Protein AF-A0AB74LXG6-F1 (afdb_monomer)

pLDDT: mean 71.19, std 8.94, range [47.12, 84.69]

Secondary structure (DSSP, 8-state):
----------TTTTHHHHHHHHHHHHHHHHHHHHHHHHHS-GGGTTS-------GGGGPPPPP---TTSS------TT-SS--TTPPPPPP--

Radius of gyration: 26.01 Å; Cα contacts (8 Å, |Δi|>4): 15; chains: 1; bounding box: 50×33×71 Å

Sequence (93 aa):
MHIVDRRLNPGGKSLANRQRFLRRVKDVAQRAVRESAREKDIKDLGKDGRVTVPADGVREPRFSRQPGTGLQDHILPGNKTYVEGDRIERPQG

Foldseek 3Di:
DDDDDPDDDDPCPCVVVVVVQCVQVVVQQVVQVVVVVVPDDPVCVPDDDDRDRDCPSRDDDDDDDDPPDDDDDDDDPPDPDDDPPDDDDDPDD

Mean predicted aligned error: 15.77 Å

Structure (mmCIF, N/CA/C/O backbone):
data_AF-A0AB74LXG6-F1
#
_entry.id   AF-A0AB74LXG6-F1
#
loop_
_atom_site.group_PDB
_atom_site.id
_atom_site.type_symbol
_atom_site.label_atom_id
_atom_site.label_alt_id
_atom_site.label_comp_id
_atom_site.label_asym_id
_atom_site.label_entity_id
_atom_site.label_seq_id
_atom_site.pdbx_PDB_ins_code
_atom_site.Cartn_x
_atom_site.Cartn_y
_atom_site.Cartn_z
_atom_site.occupancy
_atom_site.B_iso_or_equiv
_atom_site.auth_seq_id
_atom_site.auth_comp_id
_atom_site.auth_asym_id
_atom_site.auth_atom_id
_atom_site.pdbx_PDB_model_num
ATOM 1 N N . MET A 1 1 ? -5.548 1.863 -28.300 1.00 47.12 1 MET A N 1
ATOM 2 C CA . MET A 1 1 ? -5.745 0.407 -28.123 1.00 47.12 1 MET A CA 1
ATOM 3 C C . MET A 1 1 ? -6.470 0.201 -26.799 1.00 47.12 1 MET A C 1
ATOM 5 O O . MET A 1 1 ? -5.873 0.428 -25.757 1.00 47.12 1 MET A O 1
ATOM 9 N N . HIS A 1 2 ? -7.768 -0.109 -26.827 1.00 48.75 2 HIS A N 1
ATOM 10 C CA . HIS A 1 2 ? -8.574 -0.302 -25.615 1.00 48.75 2 HIS A CA 1
ATOM 11 C C . HIS A 1 2 ? -8.822 -1.794 -25.421 1.00 48.75 2 HIS A C 1
ATOM 13 O O . HIS A 1 2 ? -9.537 -2.415 -26.203 1.00 48.75 2 HIS A O 1
ATOM 19 N N . ILE A 1 3 ? -8.197 -2.380 -24.402 1.00 55.72 3 ILE A N 1
ATOM 20 C CA . ILE A 1 3 ? -8.433 -3.776 -24.038 1.00 55.72 3 ILE A CA 1
ATOM 21 C C . ILE A 1 3 ? -9.657 -3.798 -23.122 1.00 55.72 3 ILE A C 1
AT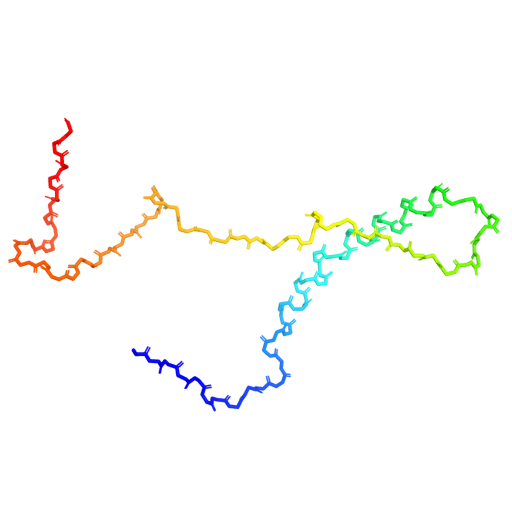OM 23 O O . ILE A 1 3 ? -9.591 -3.356 -21.978 1.00 55.72 3 ILE A O 1
ATOM 27 N N . VAL A 1 4 ? -10.784 -4.286 -23.642 1.00 58.66 4 VAL A N 1
ATOM 28 C CA . VAL A 1 4 ? -12.024 -4.479 -22.880 1.00 58.66 4 VAL A CA 1
ATOM 29 C C . VAL A 1 4 ? -12.138 -5.958 -22.521 1.00 58.66 4 VAL A C 1
ATOM 31 O O . VAL A 1 4 ? -12.406 -6.798 -23.382 1.00 58.66 4 VAL A O 1
ATOM 34 N N . ASP A 1 5 ? -11.912 -6.281 -21.248 1.00 68.44 5 ASP A N 1
ATOM 35 C CA . ASP A 1 5 ? -12.059 -7.640 -20.723 1.00 68.44 5 ASP A CA 1
ATOM 36 C C . ASP A 1 5 ? -13.548 -7.973 -20.519 1.00 68.44 5 ASP A C 1
ATOM 38 O O . ASP A 1 5 ? -14.201 -7.425 -19.633 1.00 68.44 5 ASP A O 1
ATOM 42 N N . ARG A 1 6 ? -14.083 -8.864 -21.364 1.00 77.25 6 ARG A N 1
ATOM 43 C CA . ARG A 1 6 ? -15.490 -9.313 -21.364 1.00 77.25 6 ARG A CA 1
ATOM 44 C C . ARG A 1 6 ? -15.714 -10.641 -20.629 1.00 77.25 6 ARG A C 1
ATOM 46 O O . ARG A 1 6 ? -16.791 -11.222 -20.735 1.00 77.25 6 ARG A O 1
ATOM 53 N N . ARG A 1 7 ? -14.704 -11.172 -19.930 1.00 75.06 7 ARG A N 1
ATOM 54 C CA . ARG A 1 7 ? -14.817 -12.468 -19.239 1.00 75.06 7 ARG A CA 1
ATOM 55 C C . ARG A 1 7 ? -15.838 -12.390 -18.097 1.00 7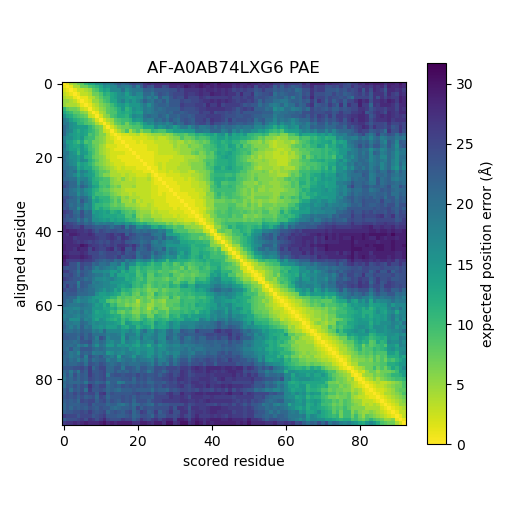5.06 7 ARG A C 1
ATOM 57 O O . ARG A 1 7 ? -15.863 -11.413 -17.350 1.00 75.06 7 ARG A O 1
ATOM 64 N N . LEU A 1 8 ? -16.646 -13.443 -17.935 1.00 63.72 8 LEU A N 1
ATOM 65 C CA . LEU A 1 8 ? -17.566 -13.596 -16.805 1.00 63.72 8 LEU A CA 1
ATOM 66 C C . LEU A 1 8 ? -16.724 -13.680 -15.524 1.00 63.72 8 LEU A C 1
ATOM 68 O O . LEU A 1 8 ? -16.035 -14.670 -15.287 1.00 63.72 8 LEU A O 1
ATOM 72 N N . ASN A 1 9 ? -16.697 -12.611 -14.732 1.00 60.12 9 ASN A N 1
ATOM 73 C CA . ASN A 1 9 ? -15.927 -12.593 -13.496 1.00 60.12 9 ASN A CA 1
ATOM 74 C C . ASN A 1 9 ? -16.579 -13.559 -12.500 1.00 60.12 9 ASN A C 1
ATOM 76 O O . ASN A 1 9 ? -17.681 -13.253 -12.045 1.00 60.12 9 ASN A O 1
ATOM 80 N N . PRO A 1 10 ? -15.934 -14.674 -12.101 1.00 61.69 10 PRO A N 1
ATOM 81 C CA . PRO A 1 10 ? -16.457 -15.465 -10.998 1.00 61.69 10 PRO A CA 1
ATOM 82 C C . PRO A 1 10 ? -16.520 -14.555 -9.764 1.00 61.69 10 PRO A C 1
ATOM 84 O O . PRO A 1 10 ? -15.577 -13.798 -9.491 1.00 61.69 10 PRO A O 1
ATOM 87 N N . GLY A 1 11 ? -17.660 -14.559 -9.069 1.00 60.38 11 GLY A N 1
ATOM 88 C CA . GLY A 1 11 ? -17.937 -13.706 -7.913 1.00 60.38 11 GLY A CA 1
ATOM 89 C C . GLY A 1 11 ? -16.952 -13.984 -6.780 1.00 60.38 11 GLY A C 1
ATOM 90 O O . GLY A 1 11 ? -17.192 -14.821 -5.924 1.00 60.38 11 GLY A O 1
ATOM 91 N N . GLY A 1 12 ? -15.792 -13.332 -6.815 1.00 63.06 12 GLY A N 1
ATOM 92 C CA . GLY A 1 12 ? -14.677 -13.689 -5.934 1.00 63.06 12 GLY A CA 1
ATOM 93 C C . GLY A 1 12 ? -13.330 -13.058 -6.277 1.00 63.06 12 GLY A C 1
ATOM 94 O O . GLY A 1 12 ? -12.372 -13.257 -5.535 1.00 63.06 12 GLY A O 1
ATOM 95 N N . LYS A 1 13 ? -13.236 -12.241 -7.338 1.00 62.09 13 LYS A N 1
ATOM 96 C CA . LYS A 1 13 ? -11.977 -11.622 -7.802 1.00 62.09 13 LYS A CA 1
ATOM 97 C C . LYS A 1 13 ? -11.188 -10.827 -6.750 1.00 62.09 13 LYS A C 1
ATOM 99 O O . LYS A 1 13 ? -10.012 -10.558 -6.962 1.00 62.09 13 LYS A O 1
ATOM 104 N N . SER A 1 14 ? -11.796 -10.463 -5.619 1.00 68.50 14 SER A N 1
ATOM 105 C CA . SER A 1 14 ? -11.117 -9.765 -4.519 1.00 68.50 14 SER A CA 1
ATOM 106 C C . SER A 1 14 ? -11.035 -10.553 -3.211 1.00 68.50 14 SER A C 1
ATOM 108 O O . SER A 1 14 ? -10.631 -9.973 -2.210 1.00 68.50 14 SER A O 1
ATOM 110 N N . LEU A 1 15 ? -11.364 -11.850 -3.170 1.00 77.50 15 LEU A N 1
ATOM 111 C CA . LEU A 1 15 ? -11.385 -12.619 -1.916 1.00 77.50 15 LEU A CA 1
ATOM 112 C C . LEU A 1 15 ? -10.022 -12.619 -1.204 1.00 77.50 15 LEU A C 1
ATOM 114 O O . LEU A 1 15 ? -9.947 -12.294 -0.020 1.00 77.50 15 LEU A O 1
ATOM 118 N N . ALA A 1 16 ? -8.934 -12.859 -1.938 1.00 79.06 16 ALA A N 1
ATOM 119 C CA . ALA A 1 16 ? -7.581 -12.791 -1.389 1.00 79.06 16 A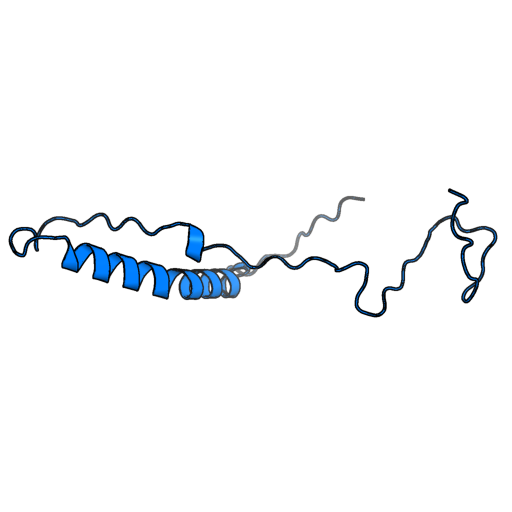LA A CA 1
ATOM 120 C C . ALA A 1 16 ? -7.215 -11.375 -0.896 1.00 79.06 16 ALA A C 1
ATOM 122 O O . ALA A 1 16 ? -6.628 -11.221 0.173 1.00 79.06 16 ALA A O 1
ATOM 123 N N . ASN A 1 17 ? -7.606 -10.324 -1.627 1.00 78.31 17 ASN A N 1
ATOM 124 C CA . ASN A 1 17 ? -7.356 -8.937 -1.215 1.00 78.31 17 ASN A CA 1
ATOM 125 C C . ASN A 1 17 ? -8.180 -8.540 0.016 1.00 78.31 17 ASN A C 1
ATOM 127 O O . ASN A 1 17 ? -7.648 -7.892 0.915 1.00 78.31 17 ASN A O 1
ATOM 131 N N . ARG A 1 18 ? -9.440 -8.983 0.110 1.00 79.88 18 ARG A N 1
ATOM 132 C CA . ARG A 1 18 ? -10.289 -8.803 1.297 1.00 79.88 18 ARG A CA 1
ATOM 133 C C . ARG A 1 18 ? -9.682 -9.502 2.511 1.00 79.88 18 ARG A C 1
ATOM 135 O O . ARG A 1 18 ? -9.593 -8.897 3.570 1.00 79.88 18 ARG A O 1
ATOM 142 N N . GLN A 1 19 ? -9.187 -10.730 2.359 1.00 84.50 19 GLN A N 1
ATOM 143 C CA . GLN A 1 19 ? -8.480 -11.437 3.432 1.00 84.50 19 GLN A CA 1
ATOM 144 C C . GLN A 1 19 ? -7.201 -10.709 3.866 1.00 84.50 19 GLN A C 1
ATOM 146 O O . GLN A 1 19 ? -6.958 -10.571 5.062 1.00 84.50 19 GLN A O 1
ATOM 151 N N . ARG A 1 20 ? -6.392 -10.209 2.919 1.00 83.38 20 ARG A N 1
ATOM 152 C CA . ARG A 1 20 ? -5.196 -9.403 3.230 1.00 83.38 20 ARG A CA 1
ATOM 153 C C . ARG A 1 20 ? -5.560 -8.118 3.971 1.00 83.38 20 ARG A C 1
ATOM 155 O O . ARG A 1 20 ? -4.895 -7.789 4.946 1.00 83.38 20 ARG A O 1
ATOM 162 N N . PHE A 1 21 ? -6.621 -7.430 3.552 1.00 82.31 21 PHE A N 1
ATOM 163 C CA . PHE A 1 21 ? -7.143 -6.257 4.250 1.00 82.31 21 PHE A CA 1
ATOM 164 C C . PHE A 1 21 ? -7.558 -6.597 5.685 1.00 82.31 21 PHE A C 1
ATOM 166 O O . PHE A 1 21 ? -7.081 -5.959 6.618 1.00 82.31 21 PHE A O 1
ATOM 173 N N . LEU A 1 22 ? -8.361 -7.648 5.876 1.00 83.88 22 LEU A N 1
ATOM 174 C CA . LEU A 1 22 ? -8.783 -8.089 7.207 1.00 83.88 22 LEU A CA 1
ATOM 175 C C . LEU A 1 22 ? -7.590 -8.452 8.099 1.00 83.88 22 LEU A C 1
ATOM 177 O O . LEU A 1 22 ? -7.586 -8.089 9.269 1.00 83.88 22 LEU A O 1
ATOM 181 N N . ARG A 1 23 ? -6.553 -9.106 7.556 1.00 84.69 23 ARG A N 1
ATOM 182 C CA . ARG A 1 23 ? -5.310 -9.391 8.295 1.00 84.69 23 ARG A CA 1
ATOM 183 C C . ARG A 1 23 ? -4.589 -8.114 8.730 1.00 84.69 23 ARG A C 1
ATOM 185 O O . ARG A 1 23 ? -4.202 -8.037 9.886 1.00 84.69 23 ARG A O 1
ATOM 192 N N . ARG A 1 24 ? -4.455 -7.112 7.847 1.00 82.31 24 ARG A N 1
ATOM 193 C CA . ARG A 1 24 ? -3.835 -5.815 8.192 1.00 82.31 24 ARG A CA 1
ATOM 194 C C . ARG A 1 24 ? -4.617 -5.074 9.276 1.00 82.31 24 ARG A C 1
ATOM 196 O O . ARG A 1 24 ? -4.029 -4.507 10.183 1.00 82.31 24 ARG A O 1
ATOM 203 N N . VAL A 1 25 ? -5.945 -5.087 9.183 1.00 81.94 25 VAL A N 1
ATOM 204 C CA . VAL A 1 25 ? -6.817 -4.329 10.092 1.00 81.94 25 VAL A CA 1
ATOM 205 C C . VAL A 1 25 ? -6.999 -5.022 11.442 1.00 81.94 25 VAL A C 1
ATOM 207 O O . VAL A 1 25 ? -7.213 -4.333 12.434 1.00 81.94 25 VAL A O 1
ATOM 210 N N . LYS A 1 26 ? -6.902 -6.358 11.509 1.00 82.94 26 LYS A N 1
ATOM 211 C CA . LYS A 1 26 ? -7.159 -7.135 12.733 1.00 82.94 26 LYS A CA 1
ATOM 212 C C . LYS A 1 26 ? -6.353 -6.626 13.927 1.00 82.94 26 LYS A C 1
ATOM 214 O O . LYS A 1 26 ? -6.938 -6.372 14.976 1.00 82.94 26 LYS A O 1
ATOM 219 N N . ASP A 1 27 ? -5.048 -6.443 13.760 1.00 79.56 27 ASP A N 1
ATOM 220 C CA . ASP A 1 27 ? -4.167 -6.049 14.864 1.00 79.56 27 ASP A CA 1
ATOM 221 C C . ASP A 1 27 ? -4.429 -4.600 15.301 1.00 79.56 27 ASP A C 1
ATOM 223 O O . ASP A 1 27 ? -4.471 -4.298 16.495 1.00 79.56 27 ASP A O 1
ATOM 227 N N . VAL A 1 28 ? -4.704 -3.712 14.339 1.00 78.00 28 VAL A N 1
ATOM 228 C CA . VAL A 1 28 ? -5.040 -2.303 14.600 1.00 78.00 28 VAL A CA 1
ATOM 229 C C . VAL A 1 28 ? -6.378 -2.192 15.335 1.00 78.00 28 VAL A C 1
ATOM 231 O O . VAL A 1 28 ? -6.490 -1.456 16.313 1.00 78.00 28 VAL A O 1
ATOM 234 N N . ALA A 1 29 ? -7.382 -2.966 14.918 1.00 78.00 29 ALA A N 1
ATOM 235 C CA . ALA A 1 29 ? -8.683 -3.019 15.572 1.00 78.00 29 ALA A CA 1
ATOM 236 C C . ALA A 1 29 ? -8.581 -3.592 16.994 1.00 78.00 29 ALA A C 1
ATOM 238 O O . ALA A 1 29 ? -9.150 -3.027 17.924 1.00 78.00 29 ALA A O 1
ATOM 239 N N . GLN A 1 30 ? -7.814 -4.671 17.195 1.00 81.19 30 GLN A N 1
ATOM 240 C CA . GLN A 1 30 ? -7.586 -5.245 18.526 1.00 81.19 30 GLN A CA 1
ATOM 241 C C . GLN A 1 30 ? -6.896 -4.260 19.473 1.00 81.19 30 GLN A C 1
ATOM 243 O O . GLN A 1 30 ? -7.273 -4.165 20.643 1.00 81.19 30 GLN A O 1
ATOM 248 N N . ARG A 1 31 ? -5.902 -3.516 18.981 1.00 80.50 31 ARG A N 1
ATOM 249 C CA . ARG A 1 31 ? -5.232 -2.471 19.756 1.00 80.50 31 ARG A CA 1
ATOM 250 C C . ARG A 1 31 ? -6.189 -1.336 20.119 1.00 80.50 31 ARG A C 1
ATOM 252 O O . ARG A 1 31 ? -6.269 -0.993 21.293 1.00 80.50 31 ARG A O 1
ATOM 259 N N . ALA A 1 32 ? -6.959 -0.833 19.154 1.00 77.12 32 ALA A N 1
ATOM 260 C CA . ALA A 1 32 ? -7.926 0.243 19.379 1.00 77.12 32 ALA A CA 1
ATOM 261 C C . ALA A 1 32 ? -9.012 -0.149 20.400 1.00 77.12 32 ALA A C 1
ATOM 263 O O . ALA A 1 32 ? -9.384 0.655 21.251 1.00 77.12 32 ALA A O 1
ATOM 264 N N . VAL A 1 33 ? -9.480 -1.404 20.376 1.00 77.06 33 VAL A N 1
ATOM 265 C CA . VAL A 1 33 ? -10.409 -1.932 21.392 1.00 77.06 33 VAL A CA 1
ATOM 266 C C . VAL A 1 33 ? -9.753 -1.970 22.775 1.00 77.06 33 VAL A C 1
ATOM 268 O O . VAL A 1 33 ? -10.375 -1.559 23.750 1.00 77.06 33 VAL A O 1
ATOM 271 N N . ARG A 1 34 ? -8.500 -2.433 22.881 1.00 77.69 34 ARG A N 1
ATO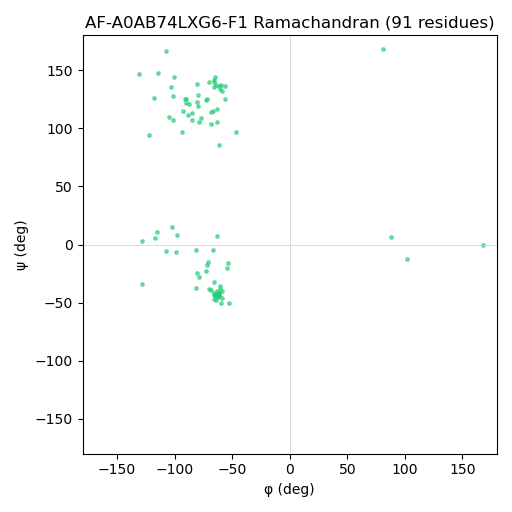M 272 C CA . ARG A 1 34 ? -7.772 -2.492 24.162 1.00 77.69 34 ARG A CA 1
ATOM 273 C C . ARG A 1 34 ? -7.491 -1.110 24.748 1.00 77.69 34 ARG A C 1
ATOM 275 O O . ARG A 1 34 ? -7.618 -0.945 25.955 1.00 77.69 34 ARG A O 1
ATOM 282 N N . GLU A 1 35 ? -7.100 -0.145 23.921 1.00 76.12 35 GLU A N 1
ATOM 283 C CA . GLU A 1 35 ? -6.877 1.245 24.343 1.00 76.12 35 GLU A CA 1
ATOM 284 C C . GLU A 1 35 ? -8.201 1.889 24.781 1.00 76.12 35 GLU A C 1
ATOM 286 O O . GLU A 1 35 ? -8.290 2.393 25.898 1.00 76.12 35 GLU A O 1
ATOM 291 N N . SER A 1 36 ? -9.272 1.731 23.994 1.00 72.44 36 SER A N 1
ATOM 292 C CA . SER A 1 36 ? -10.601 2.230 24.369 1.00 72.44 36 SER A CA 1
ATOM 293 C C . SER A 1 36 ? -11.133 1.603 25.664 1.00 72.44 36 SER A C 1
ATOM 295 O O . SER A 1 36 ? -11.785 2.289 26.444 1.00 72.44 36 SER A O 1
ATOM 297 N N . ALA A 1 37 ? -10.846 0.326 25.929 1.00 71.31 37 ALA A N 1
ATOM 298 C CA . ALA A 1 37 ? -11.253 -0.338 27.168 1.00 71.31 37 ALA A CA 1
ATOM 299 C C . ALA A 1 37 ? -10.450 0.117 28.402 1.00 71.31 37 ALA A C 1
ATOM 301 O O . ALA A 1 37 ? -10.929 -0.044 29.517 1.00 71.31 37 ALA A O 1
ATOM 302 N N . ARG A 1 38 ? -9.236 0.658 28.218 1.00 71.75 38 ARG A N 1
ATOM 303 C CA . ARG A 1 38 ? -8.421 1.229 29.307 1.00 71.75 38 ARG A CA 1
ATOM 304 C C . ARG A 1 38 ? -8.841 2.649 29.664 1.00 71.75 38 ARG A C 1
ATOM 306 O O . ARG A 1 38 ? -8.782 3.014 30.829 1.00 71.75 38 ARG A O 1
ATOM 313 N N . GLU A 1 39 ? -9.209 3.444 28.663 1.00 68.62 39 GLU A N 1
ATOM 314 C CA . GLU A 1 39 ? -9.623 4.839 28.855 1.00 68.62 39 GLU A CA 1
ATOM 315 C C . GLU A 1 39 ? -11.079 4.966 29.320 1.00 68.62 39 GLU A C 1
ATOM 317 O O . GLU A 1 39 ? -11.441 5.964 29.939 1.00 68.62 39 GLU A O 1
ATOM 322 N N . LYS A 1 40 ? -11.925 3.967 29.036 1.00 62.19 40 LYS A N 1
ATOM 323 C CA . LYS A 1 40 ? -13.316 3.959 29.495 1.00 62.19 40 LYS A CA 1
ATOM 324 C C . LYS A 1 40 ? -13.421 3.520 30.948 1.00 62.19 40 LYS A C 1
ATOM 326 O O . LYS A 1 40 ? -12.954 2.453 31.334 1.00 62.19 40 LYS A O 1
ATOM 331 N N . ASP A 1 41 ? -14.116 4.340 31.723 1.00 57.00 41 ASP A N 1
ATOM 332 C CA . ASP A 1 41 ? -14.489 4.052 33.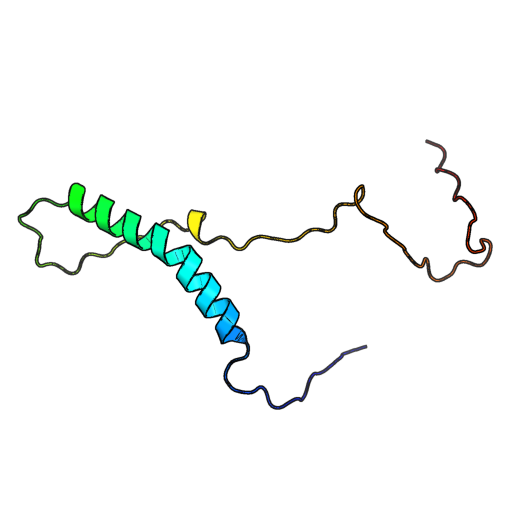099 1.00 57.00 41 ASP A CA 1
ATOM 333 C C . ASP A 1 41 ? -15.475 2.865 33.139 1.00 57.00 41 ASP A C 1
ATOM 335 O O . ASP A 1 41 ? -16.363 2.749 32.287 1.00 57.00 41 ASP A O 1
ATOM 339 N N . ILE A 1 42 ? -15.353 1.980 34.137 1.00 59.31 42 ILE A N 1
ATOM 340 C CA . ILE A 1 42 ? -16.132 0.721 34.269 1.00 59.31 42 ILE A CA 1
ATOM 341 C C . ILE A 1 42 ? -17.658 0.966 34.226 1.00 59.31 42 ILE A C 1
ATOM 343 O O . ILE A 1 42 ? -18.443 0.075 33.909 1.00 59.31 42 ILE A O 1
ATOM 347 N N . LYS A 1 43 ? -18.095 2.198 34.495 1.00 59.59 43 LYS A N 1
ATOM 348 C CA . LYS A 1 43 ? -19.501 2.616 34.504 1.00 59.59 43 LYS A CA 1
ATOM 349 C C . LYS A 1 43 ? -20.153 2.697 33.113 1.00 59.59 43 LYS A C 1
ATOM 351 O O . LYS A 1 43 ? -21.376 2.664 33.044 1.00 59.59 43 LYS A O 1
ATOM 356 N N . ASP A 1 44 ? -19.380 2.751 32.024 1.00 58.12 44 ASP A N 1
ATOM 357 C CA . ASP A 1 44 ? -19.893 2.893 30.644 1.00 58.12 44 ASP A CA 1
ATOM 358 C C . ASP A 1 44 ? -19.897 1.581 29.826 1.00 58.12 44 ASP A C 1
ATOM 360 O O . ASP A 1 44 ? -20.083 1.592 28.606 1.00 58.12 44 ASP A O 1
ATOM 364 N N . LEU A 1 45 ? -19.756 0.425 30.486 1.00 57.94 45 LEU A N 1
ATOM 365 C CA . LEU A 1 45 ? -19.667 -0.921 29.885 1.00 57.94 45 LEU A CA 1
ATOM 366 C C . LEU A 1 45 ? -20.913 -1.413 29.102 1.00 57.94 45 LEU A C 1
ATOM 368 O O . LEU A 1 45 ? -20.938 -2.562 28.669 1.00 57.94 45 LEU A O 1
ATOM 372 N N . GLY A 1 46 ? -21.927 -0.571 28.880 1.00 55.53 46 GLY A N 1
ATOM 373 C CA . GLY A 1 46 ? -23.181 -0.928 28.199 1.00 55.53 46 GLY A CA 1
ATOM 374 C C . GLY A 1 46 ? -23.608 -0.013 27.046 1.00 55.53 46 GLY A C 1
ATOM 375 O O . GLY A 1 46 ? -24.681 -0.225 26.490 1.00 55.53 46 GLY A O 1
ATOM 376 N N . LYS A 1 47 ? -22.818 1.009 26.682 1.00 55.56 47 LYS A N 1
ATOM 377 C CA . LYS A 1 47 ? -23.140 1.912 25.560 1.00 55.56 47 LYS A CA 1
ATOM 378 C C . LYS A 1 47 ? -22.313 1.572 24.325 1.00 55.56 47 LYS A C 1
ATOM 380 O O . LYS A 1 47 ? -21.102 1.379 24.435 1.00 55.56 47 LYS A O 1
ATOM 385 N N . ASP A 1 48 ? -22.969 1.553 23.161 1.00 56.12 48 ASP A N 1
ATOM 386 C CA . ASP A 1 48 ? -22.383 1.298 21.840 1.00 56.12 48 ASP A CA 1
ATOM 387 C C . ASP A 1 48 ? -21.101 2.113 21.621 1.00 56.12 48 ASP A C 1
ATOM 389 O O . ASP A 1 48 ? -21.098 3.299 21.281 1.00 56.12 48 ASP A O 1
ATOM 393 N N . GLY A 1 49 ? -19.969 1.462 21.873 1.00 57.12 49 GLY A N 1
ATOM 394 C C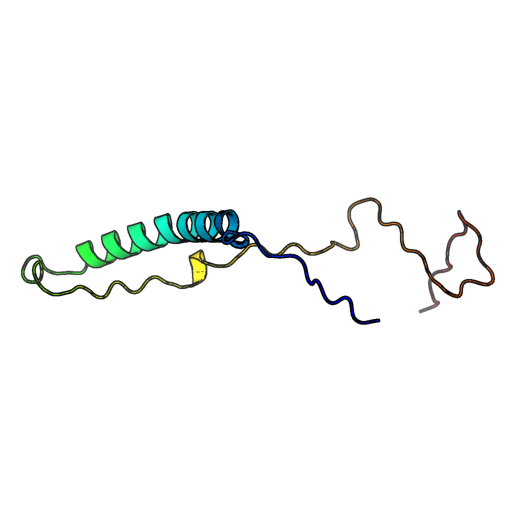A . GLY A 1 49 ? -18.665 2.087 21.821 1.00 57.12 49 GLY A CA 1
ATOM 395 C C . GLY A 1 49 ? -18.203 2.221 20.383 1.00 57.12 49 GLY A C 1
ATOM 396 O O . GLY A 1 49 ? -17.752 1.248 19.785 1.00 57.12 49 GLY A O 1
ATOM 397 N N . ARG A 1 50 ? -18.242 3.437 19.837 1.00 58.69 50 ARG A N 1
ATOM 398 C CA . ARG A 1 50 ? -17.596 3.731 18.557 1.00 58.69 50 ARG A CA 1
ATOM 399 C C . ARG A 1 50 ? -16.076 3.644 18.734 1.00 58.69 50 ARG A C 1
ATOM 401 O O . ARG A 1 50 ? -15.470 4.528 19.329 1.00 58.69 50 ARG A O 1
ATOM 408 N N . VAL A 1 51 ? -15.471 2.560 18.252 1.00 62.81 51 VAL A N 1
ATOM 409 C CA . VAL A 1 51 ? -14.012 2.384 18.236 1.00 62.81 51 VAL A CA 1
ATOM 410 C C . VAL A 1 51 ? -13.473 2.985 16.942 1.00 62.81 51 VAL A C 1
ATOM 412 O O . VAL A 1 51 ? -13.738 2.479 15.851 1.00 62.81 51 VAL A O 1
ATOM 415 N N . THR A 1 52 ? -12.730 4.082 17.055 1.00 64.31 52 THR A N 1
ATOM 416 C CA . THR A 1 52 ? -12.065 4.716 15.913 1.00 64.31 52 THR A CA 1
ATOM 417 C C . THR A 1 52 ? -10.725 4.029 15.683 1.00 64.31 52 THR A C 1
ATOM 419 O O . THR A 1 52 ? -9.829 4.109 16.517 1.00 64.31 52 THR A O 1
ATOM 422 N N . VAL A 1 53 ? -10.587 3.329 14.556 1.00 65.25 53 VAL A N 1
ATOM 423 C CA . VAL A 1 53 ? -9.335 2.660 14.178 1.00 65.25 53 VAL A CA 1
ATOM 424 C C . VAL A 1 53 ? -8.482 3.638 13.357 1.00 65.25 53 VAL A C 1
ATOM 426 O O . VAL A 1 53 ? -8.955 4.103 12.316 1.00 65.25 53 VAL A O 1
ATOM 429 N N . PRO A 1 54 ? -7.247 3.970 13.779 1.00 64.88 54 PRO A N 1
ATOM 430 C CA . PRO A 1 54 ? -6.376 4.865 13.022 1.00 64.88 54 PRO A CA 1
ATOM 431 C C . PRO A 1 54 ? -6.000 4.261 11.660 1.00 64.88 54 PRO A C 1
ATOM 433 O O . PRO A 1 54 ? -5.680 3.076 11.544 1.00 64.88 54 PRO A O 1
ATOM 436 N N . ALA A 1 55 ? -6.034 5.088 10.611 1.00 63.44 55 ALA A N 1
ATOM 437 C CA . ALA A 1 55 ? -5.837 4.656 9.223 1.00 63.44 55 ALA A CA 1
ATOM 438 C C . ALA A 1 55 ? -4.388 4.240 8.894 1.00 63.44 55 ALA A C 1
ATOM 440 O O . ALA A 1 55 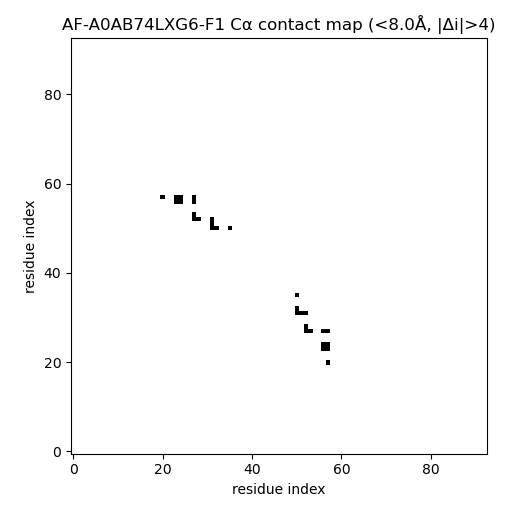? -4.148 3.583 7.878 1.00 63.44 55 ALA A O 1
ATOM 441 N N . ASP A 1 56 ? -3.423 4.593 9.745 1.00 64.25 56 ASP A N 1
ATOM 442 C CA . ASP A 1 56 ? -1.993 4.436 9.460 1.00 64.25 56 ASP A CA 1
ATOM 443 C C . ASP A 1 56 ? -1.548 2.972 9.345 1.00 64.25 56 ASP A C 1
ATOM 445 O O . ASP A 1 56 ? -0.709 2.651 8.504 1.00 64.25 56 ASP A O 1
ATOM 449 N N . GLY A 1 57 ? -2.170 2.054 10.095 1.00 62.81 57 GLY A N 1
ATOM 450 C CA . GLY A 1 57 ? -1.879 0.615 10.016 1.00 62.81 57 GLY A CA 1
ATOM 451 C C . GLY A 1 57 ? -2.576 -0.121 8.863 1.00 62.81 57 GLY A C 1
ATOM 452 O O . GLY A 1 57 ? -2.346 -1.309 8.651 1.00 62.81 57 GLY A O 1
ATOM 453 N N . VAL A 1 58 ? -3.440 0.565 8.107 1.00 67.88 58 VAL A N 1
ATOM 454 C CA . VAL A 1 58 ? -4.286 -0.051 7.067 1.00 67.88 58 VAL A CA 1
ATOM 455 C C . VAL A 1 58 ? -3.702 0.130 5.659 1.00 67.88 58 VAL A C 1
ATOM 457 O O . VAL A 1 58 ? -4.203 -0.456 4.692 1.00 67.88 58 VAL A O 1
ATOM 460 N N . ARG A 1 59 ? -2.619 0.909 5.526 1.00 74.19 59 ARG A N 1
ATOM 461 C CA . ARG A 1 59 ? -1.981 1.196 4.236 1.00 74.19 59 ARG A CA 1
ATOM 462 C C . ARG A 1 59 ? -1.503 -0.080 3.544 1.00 74.19 59 ARG A C 1
ATOM 464 O O . ARG A 1 59 ? -0.936 -0.988 4.147 1.00 74.19 59 ARG A O 1
ATOM 471 N N . GLU A 1 60 ? -1.745 -0.141 2.242 1.00 77.25 60 GLU A N 1
ATOM 472 C CA . GLU A 1 60 ? -1.267 -1.230 1.400 1.00 77.25 60 GLU A CA 1
ATOM 473 C C . GLU A 1 60 ? 0.208 -1.007 1.023 1.00 77.25 60 GLU A C 1
ATOM 475 O O . GLU A 1 60 ? 0.577 0.129 0.699 1.00 77.25 60 GLU A O 1
ATOM 480 N N . PRO A 1 61 ? 1.062 -2.050 1.047 1.00 77.50 61 PRO A N 1
ATOM 481 C CA . PRO A 1 61 ? 2.413 -1.943 0.513 1.00 77.50 61 PRO A CA 1
ATOM 482 C C . PRO A 1 61 ? 2.360 -1.587 -0.973 1.00 77.50 61 PRO A C 1
ATOM 484 O O . PRO A 1 61 ? 1.611 -2.181 -1.748 1.00 77.50 61 PRO A O 1
ATOM 487 N N . ARG A 1 62 ? 3.175 -0.611 -1.371 1.00 79.19 62 ARG A N 1
ATOM 488 C CA . ARG A 1 62 ? 3.338 -0.229 -2.773 1.00 79.19 62 ARG A CA 1
ATOM 489 C C . ARG A 1 62 ? 4.626 -0.839 -3.291 1.00 79.19 62 ARG A C 1
ATOM 491 O O . ARG A 1 62 ? 5.679 -0.655 -2.691 1.00 79.19 62 ARG A O 1
ATOM 498 N N . PHE A 1 63 ? 4.531 -1.537 -4.413 1.00 79.94 63 PHE A N 1
ATOM 499 C CA . PHE A 1 63 ? 5.703 -1.989 -5.146 1.00 79.94 63 PHE A CA 1
ATOM 500 C C . PHE A 1 63 ? 6.082 -0.910 -6.156 1.00 79.94 63 PHE A C 1
ATOM 502 O O . PHE A 1 63 ? 5.249 -0.493 -6.960 1.00 79.94 63 PHE A O 1
ATOM 509 N N . SER A 1 64 ? 7.329 -0.455 -6.110 1.00 77.94 64 SER A N 1
ATOM 510 C CA . SER A 1 64 ? 7.921 0.389 -7.143 1.00 77.94 64 SER A CA 1
ATOM 511 C C . SER A 1 64 ? 9.051 -0.373 -7.826 1.00 77.94 64 SER A C 1
ATOM 513 O O . SER A 1 64 ? 9.730 -1.198 -7.214 1.00 77.94 64 SER A O 1
ATOM 515 N N . ARG A 1 65 ? 9.252 -0.103 -9.119 1.00 76.75 65 ARG A N 1
ATOM 516 C CA . ARG A 1 65 ? 10.480 -0.520 -9.801 1.00 76.75 65 ARG A CA 1
ATOM 517 C C . ARG A 1 65 ? 11.596 0.383 -9.288 1.00 76.75 65 ARG A C 1
ATOM 519 O O . ARG A 1 65 ? 11.465 1.603 -9.355 1.00 76.75 65 ARG A O 1
ATOM 526 N N . GLN A 1 66 ? 12.664 -0.203 -8.762 1.00 80.44 66 GLN A N 1
ATOM 527 C CA . GLN A 1 66 ? 13.817 0.552 -8.292 1.00 80.44 66 GLN A CA 1
ATOM 528 C C . GLN A 1 66 ? 14.834 0.666 -9.436 1.00 80.44 66 GLN A C 1
ATOM 530 O O . GLN A 1 66 ? 15.373 -0.356 -9.845 1.00 80.44 66 GLN A O 1
ATOM 535 N N . PRO A 1 67 ? 15.118 1.866 -9.972 1.00 76.25 67 PRO A N 1
ATOM 536 C CA . PRO A 1 67 ? 15.895 2.039 -11.209 1.00 76.25 67 PRO A CA 1
ATOM 537 C C . PRO A 1 67 ? 17.376 1.627 -11.114 1.00 76.25 67 PRO A C 1
ATOM 539 O O . PRO A 1 67 ? 18.077 1.659 -12.117 1.00 76.25 67 PRO A O 1
ATOM 542 N N . GLY A 1 68 ? 17.860 1.239 -9.930 1.00 75.81 68 GLY A N 1
ATOM 543 C CA . GLY A 1 68 ? 19.247 0.821 -9.697 1.00 75.81 68 GLY A CA 1
ATOM 544 C C . GLY A 1 68 ? 19.421 -0.628 -9.242 1.00 75.81 68 GLY A C 1
ATOM 545 O O . GLY A 1 68 ? 20.532 -1.003 -8.882 1.00 75.81 68 GLY A O 1
ATOM 546 N N . THR A 1 69 ? 18.356 -1.436 -9.188 1.00 81.50 69 THR A N 1
ATOM 547 C CA . THR A 1 69 ? 18.453 -2.841 -8.760 1.00 81.50 69 THR A CA 1
ATOM 548 C C . THR A 1 69 ? 17.751 -3.791 -9.727 1.00 81.50 69 THR A C 1
ATOM 550 O O . THR A 1 69 ? 16.727 -3.466 -10.335 1.00 81.50 69 THR A O 1
ATOM 553 N N . GLY A 1 70 ? 18.320 -4.993 -9.842 1.00 78.25 70 GLY A N 1
ATOM 554 C CA . GLY A 1 70 ? 17.873 -6.027 -10.773 1.00 78.25 70 GLY A CA 1
ATOM 555 C C . GLY A 1 70 ? 18.382 -5.822 -12.202 1.00 78.25 70 GLY A C 1
ATOM 556 O O . GLY A 1 70 ? 18.917 -4.772 -12.550 1.00 78.25 70 GLY A O 1
ATOM 557 N N . LEU A 1 71 ? 18.213 -6.854 -13.027 1.00 75.00 71 LEU A N 1
ATOM 558 C CA . LEU A 1 71 ? 18.430 -6.774 -14.470 1.00 75.00 71 LEU A CA 1
ATOM 559 C C . LEU A 1 71 ? 17.186 -6.124 -15.088 1.00 75.00 71 LEU A C 1
ATOM 561 O O . LEU A 1 71 ? 16.072 -6.618 -14.897 1.00 75.00 71 LEU A O 1
ATOM 565 N N . GLN A 1 72 ? 17.355 -4.976 -15.741 1.00 72.00 72 GLN A N 1
ATOM 566 C CA . GLN A 1 72 ? 16.252 -4.231 -16.344 1.00 72.00 72 GLN A CA 1
ATOM 567 C C . GLN A 1 72 ? 16.495 -4.036 -17.834 1.00 72.00 72 GLN A C 1
ATOM 569 O O . GLN A 1 72 ? 17.109 -3.053 -18.246 1.00 72.00 72 GLN A O 1
ATOM 574 N N . ASP A 1 73 ? 15.942 -4.939 -18.632 1.00 72.12 73 ASP A N 1
ATOM 575 C CA . ASP A 1 73 ? 15.961 -4.798 -20.081 1.00 72.12 73 ASP A CA 1
ATOM 576 C C . ASP A 1 73 ? 14.846 -3.843 -20.508 1.00 72.12 73 ASP A C 1
ATOM 578 O O . ASP A 1 73 ? 13.666 -4.036 -20.198 1.00 72.12 73 ASP A O 1
ATOM 582 N N . HIS A 1 74 ? 15.232 -2.775 -21.201 1.00 70.44 74 HIS A N 1
ATOM 583 C CA . HIS A 1 74 ? 14.308 -1.808 -21.774 1.00 70.44 74 HIS A CA 1
ATOM 584 C C . HIS A 1 74 ? 14.473 -1.816 -23.288 1.00 70.44 74 HIS A C 1
ATOM 586 O O . HIS A 1 74 ? 15.571 -1.628 -23.804 1.00 70.44 74 HIS A O 1
ATOM 592 N N . ILE A 1 75 ? 13.368 -2.005 -24.003 1.00 70.75 75 ILE A N 1
ATOM 593 C CA . ILE A 1 75 ? 13.340 -1.870 -25.457 1.00 70.75 75 ILE A CA 1
ATOM 594 C C . ILE A 1 75 ? 13.061 -0.401 -25.762 1.00 70.75 75 ILE A C 1
ATOM 596 O O . ILE A 1 75 ? 12.030 0.130 -25.348 1.00 70.75 75 ILE A O 1
ATOM 600 N N . LEU A 1 76 ? 13.969 0.251 -26.483 1.00 72.00 76 LEU A N 1
ATOM 601 C CA . LEU A 1 76 ? 13.777 1.606 -26.995 1.00 72.00 76 LEU A CA 1
ATOM 602 C C . LEU A 1 76 ? 13.217 1.512 -28.426 1.00 72.00 76 LEU A C 1
ATOM 604 O O . LEU A 1 76 ? 13.986 1.285 -29.366 1.00 72.00 76 LEU A O 1
ATOM 608 N N . PRO A 1 77 ? 11.887 1.624 -28.630 1.00 72.19 77 PRO A N 1
ATOM 609 C CA . PRO A 1 77 ? 11.317 1.598 -29.972 1.00 72.19 77 PRO A CA 1
ATOM 610 C C . PRO A 1 77 ? 11.798 2.815 -30.774 1.00 72.19 77 PRO A C 1
ATOM 612 O O . PRO A 1 77 ? 11.949 3.906 -30.231 1.00 72.19 77 PRO A O 1
ATOM 615 N N . GLY A 1 78 ? 12.028 2.639 -32.077 1.00 75.19 78 GLY A N 1
ATOM 616 C CA . GLY A 1 78 ? 12.533 3.709 -32.949 1.00 75.19 78 GLY A CA 1
ATOM 617 C C . GLY A 1 78 ? 14.059 3.824 -33.006 1.00 75.19 78 GLY A C 1
ATOM 618 O O . GLY A 1 78 ? 14.576 4.737 -33.647 1.00 75.19 78 GLY A O 1
ATOM 619 N N . ASN A 1 79 ? 14.778 2.888 -32.390 1.00 71.06 79 ASN A N 1
ATOM 620 C CA . ASN A 1 79 ? 16.211 2.741 -32.578 1.00 71.06 79 ASN A CA 1
ATOM 621 C C . ASN A 1 79 ? 16.533 2.377 -34.043 1.00 71.06 79 ASN A C 1
ATOM 623 O O . ASN A 1 79 ? 16.113 1.330 -34.532 1.00 71.06 79 ASN A O 1
ATOM 627 N N . LYS A 1 80 ? 17.253 3.261 -34.743 1.00 71.94 80 LYS A N 1
ATOM 628 C CA . LYS A 1 80 ? 17.728 3.054 -36.124 1.00 71.94 80 LYS A CA 1
ATOM 629 C C . LYS A 1 80 ? 19.236 2.799 -36.209 1.00 71.94 80 LYS A C 1
ATOM 631 O O . LYS A 1 80 ? 19.729 2.551 -37.303 1.00 71.94 80 LYS A O 1
ATOM 636 N N . THR A 1 81 ? 19.950 2.906 -35.089 1.00 72.81 81 THR A N 1
ATOM 637 C CA . THR A 1 81 ? 21.410 3.094 -35.092 1.00 72.81 81 THR A CA 1
ATOM 638 C C . THR A 1 81 ? 22.146 2.090 -34.212 1.00 72.81 81 THR A C 1
ATOM 640 O O . THR A 1 81 ? 23.245 1.689 -34.566 1.00 72.81 81 THR A O 1
ATOM 643 N N . TYR A 1 82 ? 21.559 1.669 -33.092 1.00 73.38 82 TYR A N 1
ATOM 644 C CA . TYR A 1 82 ? 22.208 0.791 -32.119 1.00 73.38 82 TYR A CA 1
ATOM 645 C C . TYR A 1 82 ? 21.741 -0.659 -32.276 1.00 73.38 82 TYR A C 1
ATOM 647 O O . TYR A 1 82 ? 20.561 -0.908 -32.540 1.00 73.38 82 TYR A O 1
ATOM 655 N N . VAL A 1 83 ? 22.638 -1.613 -32.060 1.00 74.44 83 VAL A N 1
ATOM 656 C CA . VAL A 1 83 ? 22.339 -3.051 -31.976 1.00 74.44 83 VAL A CA 1
ATOM 657 C C . VAL A 1 83 ? 22.455 -3.552 -30.534 1.00 74.44 83 VAL A C 1
ATOM 659 O O . VAL A 1 8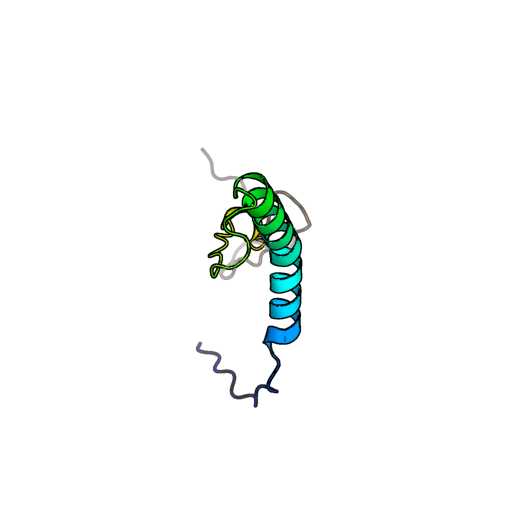3 ? 22.922 -2.849 -29.638 1.00 74.44 83 VAL A O 1
ATOM 662 N N . GLU A 1 84 ? 21.951 -4.760 -30.277 1.00 69.19 84 GLU A N 1
ATOM 663 C CA . GLU A 1 84 ? 22.042 -5.395 -28.959 1.00 69.19 84 GLU A CA 1
ATOM 664 C C . GLU A 1 84 ? 23.509 -5.486 -28.502 1.00 69.19 84 GLU A C 1
ATOM 666 O O . GLU A 1 84 ? 24.357 -6.011 -29.219 1.00 69.19 84 GLU A O 1
ATOM 671 N N . GLY A 1 85 ? 23.807 -4.958 -27.309 1.00 75.25 85 GLY A N 1
ATOM 672 C CA . GLY A 1 85 ? 25.162 -4.912 -26.743 1.00 75.25 85 GLY A CA 1
ATOM 673 C C . GLY A 1 85 ? 25.866 -3.554 -26.850 1.00 75.25 85 GLY A C 1
ATOM 674 O O . GLY A 1 85 ? 26.853 -3.337 -26.140 1.00 75.25 85 GLY A O 1
ATOM 675 N N . ASP A 1 86 ? 25.344 -2.617 -27.645 1.00 78.31 86 ASP A N 1
ATOM 676 C CA . ASP A 1 86 ? 25.905 -1.268 -27.743 1.00 78.31 86 ASP A CA 1
ATOM 677 C C . ASP A 1 86 ? 25.663 -0.452 -26.465 1.00 78.31 86 ASP A C 1
ATOM 679 O O . ASP A 1 86 ? 24.587 -0.476 -25.859 1.00 78.31 86 ASP A O 1
ATOM 683 N N . ARG A 1 87 ? 26.676 0.318 -26.046 1.00 75.62 87 ARG A N 1
ATOM 684 C CA . ARG A 1 87 ? 26.565 1.240 -24.908 1.00 75.62 87 ARG A CA 1
ATOM 685 C C . ARG A 1 87 ? 26.126 2.618 -25.395 1.00 75.62 87 ARG A C 1
ATOM 687 O O . ARG A 1 87 ? 26.796 3.223 -26.223 1.00 75.62 87 ARG A O 1
ATOM 694 N N . ILE A 1 88 ? 25.035 3.133 -24.830 1.00 77.62 88 ILE A N 1
ATOM 695 C CA . ILE A 1 88 ? 24.570 4.502 -25.083 1.00 77.62 88 ILE A CA 1
ATOM 696 C C . ILE A 1 88 ? 25.525 5.477 -24.385 1.00 77.62 88 ILE A C 1
ATOM 698 O O . ILE A 1 88 ? 25.756 5.367 -23.176 1.00 77.62 88 ILE A O 1
ATOM 702 N N . GLU A 1 89 ? 26.078 6.427 -25.138 1.00 80.38 89 GLU A N 1
ATOM 703 C CA . GLU A 1 89 ? 26.900 7.493 -24.567 1.00 80.38 89 GLU A CA 1
ATOM 704 C C . GLU A 1 89 ? 26.078 8.328 -23.581 1.00 80.38 89 GLU A C 1
ATOM 706 O O . GLU A 1 89 ? 24.918 8.668 -23.831 1.00 80.38 89 GLU A O 1
ATOM 711 N N . ARG A 1 90 ? 26.669 8.660 -22.427 1.00 76.94 90 ARG A N 1
ATOM 712 C CA . ARG A 1 90 ? 26.007 9.568 -21.486 1.00 76.94 90 ARG A CA 1
ATOM 713 C C . ARG A 1 90 ? 25.902 10.949 -22.139 1.00 76.94 90 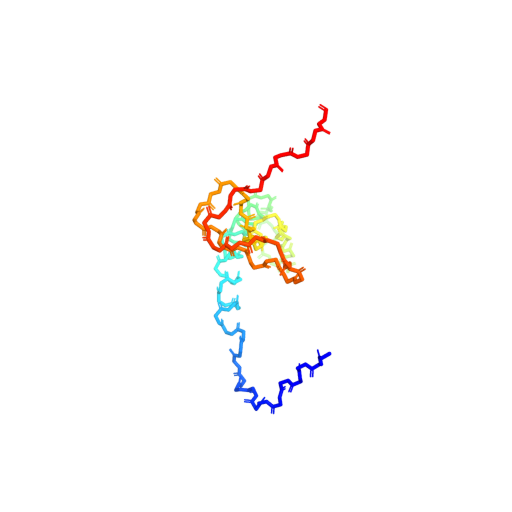ARG A C 1
ATOM 715 O O . ARG A 1 90 ? 26.900 11.404 -22.698 1.00 76.94 90 ARG A O 1
ATOM 722 N N . PRO A 1 91 ? 24.742 11.624 -22.054 1.00 79.88 91 PRO A N 1
ATOM 723 C CA . PRO A 1 91 ? 24.617 12.986 -22.552 1.00 79.88 91 PRO A CA 1
ATOM 724 C C . PRO A 1 91 ? 25.669 13.871 -21.876 1.00 79.88 91 PRO A C 1
ATOM 726 O O . PRO A 1 91 ? 25.887 13.753 -20.668 1.00 79.88 91 PRO A O 1
ATOM 729 N N . GLN A 1 92 ? 26.332 14.721 -22.663 1.00 75.38 92 GLN A N 1
ATOM 730 C CA . GLN A 1 92 ? 27.273 15.700 -22.128 1.00 75.38 92 GLN A CA 1
ATOM 731 C C . GLN A 1 92 ? 26.483 16.710 -21.292 1.00 75.38 92 GLN A C 1
ATOM 733 O O . GLN A 1 92 ? 25.599 17.395 -21.809 1.00 75.38 92 GLN A O 1
ATOM 738 N N . GLY A 1 93 ? 26.764 16.718 -19.992 1.00 60.31 93 GLY A N 1
ATOM 739 C CA . GLY A 1 93 ? 26.415 17.794 -19.073 1.00 60.31 93 GLY A CA 1
ATOM 740 C C . GLY A 1 93 ? 27.639 18.649 -18.815 1.00 60.31 93 GLY A C 1
ATOM 741 O O . GLY A 1 93 ? 28.747 18.064 -18.799 1.00 60.31 93 GLY A O 1
#

Solvent-accessible surface area (backbone atoms only — not comparable to full-atom values): 6681 Å² total; per-residue (Å²): 137,84,89,78,85,81,70,85,74,66,94,56,91,51,53,69,59,52,52,53,49,49,60,45,39,47,61,48,46,53,48,36,52,53,52,52,60,70,74,47,60,84,90,58,83,84,58,91,74,85,74,77,61,74,69,80,63,58,65,76,90,80,90,74,88,56,98,86,61,82,92,78,90,76,86,69,84,87,69,87,82,74,61,95,87,65,82,80,77,77,80,90,125